Protein AF-C6JRH2-F1 (afdb_monomer_lite)

Radius of gyration: 47.04 Å; chains: 1; bounding box: 113×41×117 Å

Organism: Sorghum bicolor (NCBI:txid4558)

Sequence (157 aa):
LKDEDKWKSRRVELAEQQQPTAKKKQKTTKESTPSNVEANDNDEVCEVATSGSGERKRPPGQKQAKQARQGGDDACIAALDKMWEKKEARDRERDKAREAEREADKAFLELEKKRVEAALLKEEKDIMLADKSSLDQDQLQWLEIMKKKILARHMAN

pLDDT: mean 73.52, std 24.26, range [26.25, 97.19]

Foldseek 3Di:
DPCVVVVVVVVVVVVVVPPDPDDDDDDDDDDDDDDDDDDDDDDDDDDDDDDDPPPPDDPDDVVVVVVVVVVVVVVVVVVVVVVVVVVVVVVVVVVVVVVVVVVVVVVVVVVVVVVVVVVVVVVLVCLVPDDDPPDDPVRVVVSVVSPVVSVVVVVVD

Secondary structure (DSSP, 8-state):
--SHHHHHHHHHHHHHTTS-----PPPPP---------------------------PPPPPHHHHHHHHHTTHHHHHHHHHHHHHHHHHHHHHHHHHHHHHHHHHHHHHHHHHHHHHHHHHHHHHHHHH---TT--HHHHHHHHHHHHHHHHHHTT-

InterPro domains:
  IPR029466 No apical meristem-associated, C-terminal domain [PF14303] (1-150)

Structure (mmCIF, N/CA/C/O backbone):
data_AF-C6JRH2-F1
#
_entry.id   AF-C6JRH2-F1
#
loop_
_atom_site.group_PDB
_atom_site.id
_atom_site.type_symbol
_atom_site.label_atom_id
_atom_site.label_alt_id
_atom_site.label_comp_id
_atom_site.label_asym_id
_atom_site.label_entity_id
_atom_site.label_seq_id
_atom_site.pdbx_PDB_ins_code
_atom_site.Cartn_x
_atom_site.Cartn_y
_atom_site.Cartn_z
_atom_site.occupancy
_atom_site.B_iso_or_equiv
_atom_site.auth_seq_id
_atom_site.auth_comp_id
_atom_site.auth_asym_id
_atom_site.auth_atom_id
_atom_site.pdbx_PDB_model_num
ATOM 1 N N . LEU A 1 1 ? 19.369 13.961 -9.965 1.00 48.28 1 LEU A N 1
ATOM 2 C CA . LEU A 1 1 ? 19.692 14.396 -11.342 1.00 48.28 1 LEU A CA 1
ATOM 3 C C . LEU A 1 1 ? 20.180 15.844 -11.325 1.00 48.28 1 LEU A C 1
ATOM 5 O O . LEU A 1 1 ? 19.367 16.723 -11.079 1.00 48.28 1 LEU A O 1
ATOM 9 N N . LYS A 1 2 ? 21.484 16.094 -11.527 1.00 52.97 2 LYS A N 1
ATOM 10 C CA . LYS A 1 2 ? 22.050 17.440 -11.795 1.00 52.97 2 LYS A CA 1
ATOM 11 C C . LYS A 1 2 ? 23.172 17.440 -12.855 1.00 52.97 2 LYS A C 1
ATOM 13 O O . LYS A 1 2 ? 23.792 18.472 -13.101 1.00 52.97 2 LYS A O 1
ATOM 18 N N . ASP A 1 3 ? 23.440 16.292 -13.480 1.00 53.91 3 ASP A N 1
ATOM 19 C CA . ASP A 1 3 ? 24.654 16.065 -14.282 1.00 53.91 3 ASP A CA 1
ATOM 20 C C . ASP A 1 3 ? 24.360 15.638 -15.727 1.00 53.91 3 ASP A C 1
ATOM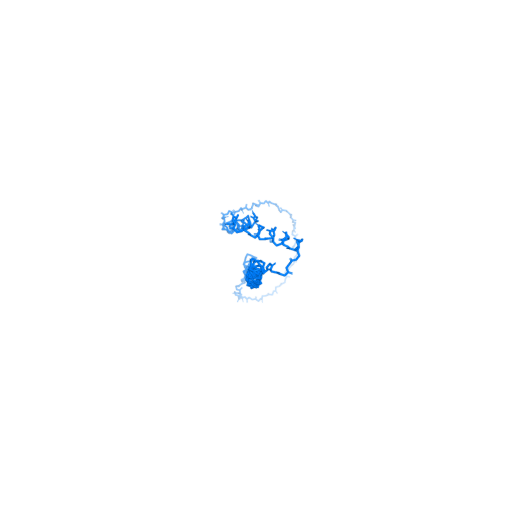 22 O O . ASP A 1 3 ? 25.226 15.755 -16.590 1.00 53.91 3 ASP A O 1
ATOM 26 N N . GLU A 1 4 ? 23.120 15.239 -16.027 1.00 56.50 4 GLU A N 1
ATOM 27 C CA . GLU A 1 4 ? 22.685 14.964 -17.401 1.00 56.50 4 GLU A CA 1
ATOM 28 C C . GLU A 1 4 ? 22.739 16.211 -18.291 1.00 56.50 4 GLU A C 1
ATOM 30 O O . GLU A 1 4 ? 23.180 16.125 -19.435 1.00 56.50 4 GLU A O 1
ATOM 35 N N . ASP A 1 5 ? 22.333 17.375 -17.773 1.00 65.06 5 ASP A N 1
ATOM 36 C CA . ASP A 1 5 ? 22.355 18.633 -18.531 1.00 65.06 5 ASP A CA 1
ATOM 37 C C . ASP A 1 5 ? 23.775 19.045 -18.905 1.00 65.06 5 ASP A C 1
ATOM 39 O O . ASP A 1 5 ? 24.019 19.444 -20.040 1.00 65.06 5 ASP A O 1
ATOM 43 N N . LYS A 1 6 ? 24.745 18.845 -18.003 1.00 68.69 6 LYS A N 1
ATOM 44 C CA . LYS A 1 6 ? 26.167 19.104 -18.281 1.00 68.69 6 LYS A CA 1
ATOM 45 C C . LYS A 1 6 ? 26.645 18.300 -19.495 1.00 68.69 6 LYS A C 1
ATOM 47 O O . LYS A 1 6 ? 27.401 18.812 -20.315 1.00 68.69 6 LYS A O 1
ATOM 52 N N . TRP A 1 7 ? 26.174 17.058 -19.640 1.00 66.75 7 TRP A N 1
ATOM 53 C CA . TRP A 1 7 ? 26.500 16.196 -20.779 1.00 66.75 7 TRP A CA 1
ATOM 54 C C . TRP A 1 7 ? 25.721 16.543 -22.061 1.00 66.75 7 TRP A C 1
ATOM 56 O O . TRP A 1 7 ? 26.228 16.332 -23.163 1.00 66.75 7 TRP A O 1
ATOM 66 N N . LYS A 1 8 ? 24.506 17.095 -21.941 1.00 74.88 8 LYS A N 1
ATOM 67 C CA . LYS A 1 8 ? 23.719 17.604 -23.079 1.00 74.88 8 LYS A CA 1
ATOM 68 C C . LYS A 1 8 ? 24.353 18.886 -23.637 1.00 74.88 8 LYS A C 1
ATOM 70 O O . LYS A 1 8 ? 24.708 18.909 -24.813 1.00 74.88 8 LYS A O 1
ATOM 75 N N . SER A 1 9 ? 24.611 19.892 -22.798 1.00 72.94 9 SER A N 1
ATOM 76 C CA . SER A 1 9 ? 25.217 21.170 -23.209 1.00 72.94 9 SER A CA 1
ATOM 77 C C . SER A 1 9 ? 26.606 20.993 -23.827 1.00 72.94 9 SER A C 1
ATOM 79 O O . SER A 1 9 ? 26.864 21.508 -24.912 1.00 72.94 9 SER A O 1
ATOM 81 N N . ARG A 1 10 ? 27.472 20.174 -23.211 1.00 73.69 10 ARG A N 1
ATOM 82 C CA . ARG A 1 10 ? 28.821 19.882 -23.729 1.00 73.69 10 ARG A CA 1
ATOM 83 C C . ARG A 1 10 ? 28.811 19.210 -25.111 1.00 73.69 10 ARG A C 1
ATOM 85 O O . ARG A 1 10 ? 29.787 19.307 -25.848 1.00 73.69 10 ARG A O 1
ATOM 92 N N . ARG A 1 11 ? 27.721 18.529 -25.486 1.00 76.81 11 ARG A N 1
ATOM 93 C CA . ARG A 1 11 ? 27.558 17.929 -26.822 1.00 76.81 11 ARG A CA 1
ATOM 94 C C . ARG A 1 11 ? 27.225 18.977 -27.884 1.00 76.81 11 ARG A C 1
ATOM 96 O O . ARG A 1 11 ? 27.746 18.888 -28.990 1.00 76.81 11 ARG A O 1
ATOM 103 N N . VAL A 1 12 ? 26.393 19.964 -27.540 1.00 76.94 12 VAL A N 1
ATOM 104 C CA . VAL A 1 12 ? 26.075 21.107 -28.414 1.00 76.94 12 VAL A CA 1
ATOM 105 C C . VAL A 1 12 ? 27.332 21.946 -28.647 1.00 76.94 12 VAL A C 1
ATOM 107 O O . VAL A 1 12 ? 27.688 22.208 -29.791 1.00 76.94 12 VAL A O 1
ATOM 110 N N . GLU A 1 13 ? 28.068 22.247 -27.575 1.00 71.94 13 GLU A N 1
ATOM 111 C CA . GLU A 1 13 ? 29.348 22.966 -27.611 1.00 71.94 13 GLU A CA 1
ATOM 112 C C . GLU A 1 13 ? 30.374 22.299 -28.555 1.00 71.94 13 GLU A C 1
ATOM 114 O O . GLU A 1 13 ? 31.014 22.967 -29.368 1.00 71.94 13 GLU A O 1
ATOM 119 N N . LEU A 1 14 ? 30.495 20.964 -28.509 1.00 70.31 14 LEU A N 1
ATOM 120 C CA . LEU A 1 14 ? 31.374 20.201 -29.405 1.00 70.31 14 LEU A CA 1
ATOM 121 C C . LEU A 1 14 ? 30.877 20.123 -30.858 1.00 70.31 14 LEU A C 1
ATOM 123 O O . LEU A 1 14 ? 31.695 19.927 -31.757 1.00 70.31 14 LEU A O 1
ATOM 127 N N . ALA A 1 15 ? 29.574 20.252 -31.115 1.00 71.62 15 ALA A N 1
ATOM 128 C CA . ALA A 1 15 ? 29.043 20.337 -32.476 1.00 71.62 15 ALA A CA 1
ATOM 129 C C . ALA A 1 15 ? 29.304 21.726 -33.085 1.00 71.62 15 ALA A C 1
ATOM 131 O O . ALA A 1 15 ? 29.703 21.836 -34.244 1.00 71.62 15 ALA A O 1
ATOM 132 N N . GLU A 1 16 ? 29.156 22.783 -32.285 1.00 66.94 16 GLU A N 1
ATOM 133 C CA . GLU A 1 16 ? 29.402 24.169 -32.689 1.00 66.94 16 GLU A CA 1
ATOM 134 C C . GLU A 1 16 ? 30.894 24.427 -32.979 1.00 66.94 16 GLU A C 1
ATOM 136 O O . GLU A 1 16 ? 31.238 24.995 -34.018 1.00 66.94 16 GLU A O 1
ATOM 141 N N . GLN A 1 17 ? 31.801 23.894 -32.148 1.00 61.72 17 GLN A N 1
ATOM 142 C CA . GLN A 1 17 ? 33.257 23.970 -32.367 1.00 61.72 17 GLN A CA 1
ATOM 143 C C . GLN A 1 17 ? 33.764 23.215 -33.611 1.00 61.72 17 GLN A C 1
ATOM 145 O O . GLN A 1 17 ? 34.893 23.455 -34.043 1.00 61.72 17 GLN A O 1
ATOM 150 N N . GLN A 1 18 ? 32.969 22.317 -34.205 1.00 56.56 18 GLN A N 1
ATOM 151 C CA . GLN A 1 18 ? 33.352 21.587 -35.422 1.00 56.56 18 GLN A CA 1
ATOM 152 C C . GLN A 1 18 ? 33.060 22.353 -36.724 1.00 56.56 18 GLN A C 1
ATOM 154 O O . GLN A 1 18 ? 33.453 21.896 -37.800 1.00 56.56 18 GLN A O 1
ATOM 159 N N . GLN A 1 19 ? 32.456 23.545 -36.654 1.00 53.53 19 GLN A N 1
ATOM 160 C CA . GLN A 1 19 ? 32.365 24.434 -37.815 1.00 53.53 19 GLN A CA 1
ATOM 161 C C . GLN A 1 19 ? 33.770 24.921 -38.247 1.00 53.53 19 GLN A C 1
ATOM 163 O O . GLN A 1 19 ? 34.583 25.318 -37.405 1.00 53.53 19 GLN A O 1
ATOM 168 N N . PRO A 1 20 ? 34.114 24.889 -39.551 1.00 50.12 20 PRO A N 1
ATOM 169 C CA . PRO A 1 20 ? 35.506 24.961 -40.002 1.00 50.12 20 PRO A CA 1
ATOM 170 C C . PRO A 1 20 ? 36.117 26.371 -39.905 1.00 50.12 20 PRO A C 1
ATOM 172 O O . PRO A 1 20 ? 36.092 27.162 -40.850 1.00 50.12 20 PRO A O 1
ATOM 175 N N . THR A 1 21 ? 36.766 26.670 -38.777 1.00 49.38 21 THR A N 1
ATOM 176 C CA . THR A 1 21 ? 37.512 27.923 -38.566 1.00 49.38 21 THR A CA 1
ATOM 177 C C . THR A 1 21 ? 38.802 27.974 -39.405 1.00 49.38 21 THR A C 1
ATOM 179 O O . THR A 1 21 ? 39.875 27.498 -39.030 1.00 49.38 21 THR A O 1
ATOM 182 N N . ALA A 1 22 ? 38.711 28.566 -40.597 1.00 52.88 22 ALA A N 1
ATOM 183 C CA . ALA A 1 22 ? 39.771 28.547 -41.606 1.00 52.88 22 ALA A CA 1
ATOM 184 C C . ALA A 1 22 ? 41.028 29.372 -41.232 1.00 52.88 22 ALA A C 1
ATOM 186 O O . ALA A 1 22 ? 41.134 30.553 -41.560 1.00 52.88 22 ALA A O 1
ATOM 187 N N . LYS A 1 23 ? 42.038 28.740 -40.608 1.00 52.34 23 LYS A N 1
ATOM 188 C CA . LYS A 1 23 ? 43.371 29.342 -40.359 1.00 52.34 23 LYS A CA 1
ATOM 189 C C . LYS A 1 23 ? 44.530 28.435 -40.805 1.00 52.34 23 LYS A C 1
ATOM 191 O O . LYS A 1 23 ? 45.159 27.734 -40.016 1.00 52.34 23 LYS A O 1
ATOM 196 N N . LYS A 1 24 ? 44.838 28.483 -42.106 1.00 49.66 24 LYS A N 1
ATOM 197 C CA . LYS A 1 24 ? 45.960 27.780 -42.759 1.00 49.66 24 LYS A CA 1
ATOM 198 C C . LYS A 1 24 ? 47.311 28.399 -42.357 1.00 49.66 24 LYS A C 1
ATOM 200 O O . LYS A 1 24 ? 47.679 29.445 -42.883 1.00 49.66 24 LYS A O 1
ATOM 205 N N . LYS A 1 25 ? 48.081 27.747 -41.477 1.00 58.88 25 LYS A N 1
ATOM 206 C CA . LYS A 1 25 ? 49.478 28.140 -41.199 1.00 58.88 25 LYS A CA 1
ATOM 207 C C . LYS A 1 25 ? 50.421 27.632 -42.298 1.00 58.88 25 LYS A C 1
ATOM 209 O O . LYS A 1 25 ? 50.364 26.468 -42.686 1.00 58.88 25 LYS A O 1
ATOM 214 N N . GLN A 1 26 ? 51.284 28.516 -42.792 1.00 46.84 26 GLN A N 1
ATOM 215 C CA . GLN A 1 26 ? 52.297 28.239 -43.813 1.00 46.84 26 GLN A CA 1
ATOM 216 C C . GLN A 1 26 ? 53.624 27.865 -43.135 1.00 46.84 26 GLN A C 1
ATOM 218 O O . GLN A 1 26 ? 54.017 28.511 -42.166 1.00 46.84 26 GLN A O 1
ATOM 223 N N . LYS A 1 27 ? 54.304 26.814 -43.615 1.00 54.25 27 LYS A N 1
ATOM 224 C CA . LYS A 1 27 ? 55.613 26.380 -43.098 1.00 54.25 27 LYS A CA 1
ATOM 225 C C . LYS A 1 27 ? 56.716 26.883 -44.031 1.00 54.25 27 LYS A C 1
ATOM 227 O O . LYS A 1 27 ? 56.590 26.742 -45.244 1.00 54.25 27 LYS A O 1
ATOM 232 N N . THR A 1 28 ? 57.756 27.489 -43.468 1.00 48.75 28 THR A N 1
ATOM 233 C CA . THR A 1 28 ? 58.885 28.072 -44.205 1.00 48.75 28 THR A CA 1
ATOM 234 C C . THR A 1 28 ? 59.994 27.051 -44.463 1.00 48.75 28 THR A C 1
ATOM 236 O O . THR A 1 28 ? 60.240 26.160 -43.649 1.00 48.75 28 THR A O 1
ATOM 239 N N . THR A 1 29 ? 60.657 27.189 -45.611 1.00 41.09 29 THR A N 1
ATOM 240 C CA . THR A 1 29 ? 61.831 26.402 -46.020 1.00 41.09 29 THR A CA 1
ATOM 241 C C . THR A 1 29 ? 63.107 26.967 -45.389 1.00 41.09 29 THR A C 1
ATOM 243 O O . THR A 1 29 ? 63.197 28.178 -45.190 1.00 41.09 29 THR A O 1
ATOM 246 N N . LYS A 1 30 ? 64.099 26.107 -45.129 1.00 42.78 30 LYS A N 1
ATOM 247 C CA . LYS A 1 30 ? 65.516 26.465 -44.943 1.00 42.78 30 LYS A CA 1
ATOM 248 C C . LYS A 1 30 ? 66.416 25.424 -45.624 1.00 42.78 30 LYS A C 1
ATOM 250 O O . LYS A 1 30 ? 65.935 24.336 -45.940 1.00 42.78 30 LYS A O 1
ATOM 255 N N . GLU A 1 31 ? 67.661 25.816 -45.888 1.00 35.22 31 GLU A N 1
ATOM 256 C CA . GLU A 1 31 ? 68.711 25.091 -46.633 1.00 35.22 31 GLU A CA 1
ATOM 257 C C . GLU A 1 31 ? 69.106 23.725 -45.984 1.00 35.22 31 GLU A C 1
ATOM 259 O O . GLU A 1 31 ? 68.636 23.407 -44.893 1.00 35.22 31 GLU A O 1
ATOM 264 N N . SER A 1 32 ? 69.897 22.817 -46.589 1.00 36.66 32 SER A N 1
ATOM 265 C CA . SER A 1 32 ? 71.047 23.029 -47.495 1.00 36.66 32 SER A CA 1
ATOM 266 C C . SER A 1 32 ? 71.385 21.851 -48.424 1.00 36.66 32 SER A C 1
ATOM 268 O O . SER A 1 32 ? 70.926 20.727 -48.238 1.00 36.66 32 SER A O 1
ATOM 270 N N . THR A 1 33 ? 72.281 22.111 -49.384 1.00 36.97 33 THR A N 1
ATOM 271 C CA . THR A 1 33 ? 73.000 21.117 -50.204 1.00 36.97 33 THR A CA 1
ATOM 272 C C . THR A 1 33 ? 74.478 21.507 -50.273 1.00 36.97 33 THR A C 1
ATOM 274 O O . THR A 1 33 ? 74.786 22.675 -50.501 1.00 36.97 33 THR A O 1
ATOM 277 N N . PRO A 1 34 ? 75.387 20.569 -49.979 1.00 41.72 34 PRO A N 1
ATOM 278 C CA . PRO A 1 34 ? 76.503 20.233 -50.885 1.00 41.72 34 PRO A CA 1
ATOM 279 C C . PRO A 1 34 ? 76.713 18.695 -50.898 1.00 41.72 34 PRO A C 1
ATOM 281 O O . PRO A 1 34 ? 76.312 18.029 -49.953 1.00 41.72 34 PRO A O 1
ATOM 284 N N . SER A 1 35 ? 77.349 17.986 -51.830 1.00 26.89 35 SER A N 1
ATOM 285 C CA . SER A 1 35 ? 78.128 18.192 -53.066 1.00 26.89 35 SER A CA 1
ATOM 286 C C . SER A 1 35 ? 78.642 16.776 -53.456 1.00 26.89 35 SER A C 1
ATOM 288 O O . SER A 1 35 ? 78.682 15.930 -52.561 1.00 26.89 35 SER A O 1
ATOM 290 N N . ASN A 1 36 ? 79.040 16.505 -54.715 1.00 28.97 36 ASN A N 1
ATOM 291 C CA . ASN A 1 36 ? 80.351 15.893 -55.073 1.00 28.97 36 ASN A CA 1
ATOM 292 C C . ASN A 1 36 ? 80.441 15.357 -56.533 1.00 28.97 36 ASN A C 1
ATOM 294 O O . ASN A 1 36 ? 79.956 14.261 -56.789 1.00 28.97 36 ASN A O 1
ATOM 298 N N . VAL A 1 37 ? 81.145 16.110 -57.399 1.00 32.72 37 VAL A N 1
ATOM 299 C CA . VAL A 1 37 ? 82.135 15.730 -58.462 1.00 32.72 37 VAL A CA 1
ATOM 300 C C . VAL A 1 37 ? 81.816 14.654 -59.536 1.00 32.72 37 VAL A C 1
ATOM 302 O O . VAL A 1 37 ? 81.205 13.624 -59.272 1.00 32.72 37 VAL A O 1
ATOM 305 N N . GLU A 1 38 ? 82.301 14.906 -60.765 1.00 32.59 38 GLU A N 1
ATOM 306 C CA . GLU A 1 38 ? 82.091 14.137 -62.013 1.00 32.59 38 GLU A CA 1
ATOM 307 C C . GLU A 1 38 ? 83.100 12.997 -62.331 1.00 32.59 38 GLU A C 1
ATOM 309 O O . GLU A 1 38 ? 84.223 12.989 -61.830 1.00 32.59 38 GLU A O 1
ATOM 314 N N . ALA A 1 39 ? 82.704 12.105 -63.262 1.00 29.39 39 ALA A N 1
ATOM 315 C CA . ALA A 1 39 ? 83.492 11.444 -64.337 1.00 29.39 39 ALA A CA 1
ATOM 316 C C . ALA A 1 39 ? 82.481 10.781 -65.330 1.00 29.39 39 ALA A C 1
ATOM 318 O O . ALA A 1 39 ? 81.455 10.289 -64.863 1.00 29.39 39 ALA A O 1
ATOM 319 N N . ASN A 1 40 ? 82.546 10.913 -66.671 1.00 26.25 40 ASN A N 1
ATOM 320 C CA . ASN A 1 40 ? 83.432 10.247 -67.663 1.00 26.25 40 ASN A CA 1
ATOM 321 C C . ASN A 1 40 ? 83.504 8.705 -67.496 1.00 26.25 40 ASN A C 1
ATOM 323 O O . ASN A 1 40 ? 83.780 8.250 -66.389 1.00 26.25 40 ASN A O 1
ATOM 327 N N . ASP A 1 41 ? 83.295 7.814 -68.486 1.00 30.83 41 ASP A N 1
ATOM 328 C CA . ASP A 1 41 ? 82.941 7.861 -69.938 1.00 30.83 41 ASP A CA 1
ATOM 329 C C . ASP A 1 41 ? 82.030 6.625 -70.276 1.00 30.83 41 ASP A C 1
ATOM 331 O O . ASP A 1 41 ? 81.657 5.917 -69.341 1.00 30.83 41 ASP A O 1
ATOM 335 N N . ASN A 1 42 ? 81.562 6.245 -71.485 1.00 30.55 42 ASN A N 1
ATOM 336 C CA . ASN A 1 42 ? 81.883 6.511 -72.909 1.00 30.55 42 ASN A CA 1
ATOM 337 C C . ASN A 1 42 ? 80.628 6.259 -73.812 1.00 30.55 42 ASN A C 1
ATOM 339 O O . ASN A 1 42 ? 79.633 5.716 -73.334 1.00 30.55 42 ASN A O 1
ATOM 343 N N . ASP A 1 43 ? 80.692 6.572 -75.116 1.00 29.62 43 ASP A N 1
ATOM 344 C CA . ASP A 1 43 ? 79.761 6.122 -76.181 1.00 29.62 43 ASP A CA 1
ATOM 345 C C . ASP A 1 43 ? 79.537 4.593 -76.266 1.00 29.62 43 ASP A C 1
ATOM 347 O O . ASP A 1 43 ? 80.505 3.830 -76.265 1.00 29.62 43 ASP A O 1
ATOM 351 N N . GLU A 1 44 ? 78.284 4.184 -76.520 1.00 32.47 44 GLU A N 1
ATOM 352 C CA . GLU A 1 44 ? 77.904 3.376 -77.700 1.00 32.47 44 GLU A CA 1
ATOM 353 C C . GLU A 1 44 ? 76.438 3.692 -78.094 1.00 32.47 44 GLU A C 1
ATOM 355 O O . GLU A 1 44 ? 75.600 3.971 -77.233 1.00 32.47 44 GLU A O 1
ATOM 360 N N . VAL A 1 45 ? 76.118 3.705 -79.397 1.00 29.42 45 VAL A N 1
ATOM 361 C CA . VAL A 1 45 ? 74.849 4.247 -79.925 1.00 29.42 45 VAL A CA 1
ATOM 362 C C . VAL A 1 45 ? 73.798 3.170 -80.222 1.00 29.42 45 VAL A C 1
ATOM 364 O O . VAL A 1 45 ? 74.103 2.113 -80.769 1.00 29.42 45 VAL A O 1
ATOM 367 N N . CYS A 1 46 ? 72.525 3.472 -79.946 1.00 30.03 46 CYS A N 1
ATOM 368 C CA . CYS A 1 46 ? 71.374 2.747 -80.497 1.00 30.03 46 CYS A CA 1
ATOM 369 C C . CYS A 1 46 ? 70.166 3.681 -80.660 1.00 30.03 46 CYS A C 1
ATOM 371 O O . CYS A 1 46 ? 69.491 4.027 -79.690 1.00 30.03 46 CYS A O 1
ATOM 373 N N . GLU A 1 47 ? 69.870 4.077 -81.900 1.00 29.39 47 GLU A N 1
ATOM 374 C CA . GLU A 1 47 ? 68.656 4.827 -82.227 1.00 29.39 47 GLU A CA 1
ATOM 375 C C . GLU A 1 47 ? 67.418 3.918 -82.257 1.00 29.39 47 GLU A C 1
ATOM 377 O O . GLU A 1 47 ? 67.325 3.011 -83.081 1.00 29.39 47 GLU A O 1
ATOM 382 N N . VAL A 1 48 ? 66.399 4.249 -81.460 1.00 32.28 48 VAL A N 1
ATOM 383 C CA . VAL A 1 48 ? 64.993 4.049 -81.850 1.00 32.28 48 VAL A CA 1
ATOM 384 C C . VAL A 1 48 ? 64.222 5.306 -81.463 1.00 32.28 48 VAL A C 1
ATOM 386 O O . VAL A 1 48 ? 64.120 5.652 -80.287 1.00 32.28 48 VAL A O 1
ATOM 389 N N . ALA A 1 49 ? 63.695 6.011 -82.460 1.00 33.91 49 ALA A N 1
ATOM 390 C CA . ALA A 1 49 ? 63.048 7.302 -82.268 1.00 33.91 49 ALA A CA 1
ATOM 391 C C . ALA A 1 49 ? 61.514 7.204 -82.128 1.00 33.91 49 ALA A C 1
ATOM 393 O O . ALA A 1 49 ? 60.873 6.255 -82.570 1.00 33.91 49 ALA A O 1
ATOM 394 N N . THR A 1 50 ? 60.934 8.295 -81.618 1.00 29.31 50 THR A N 1
ATOM 395 C CA . THR A 1 50 ? 59.511 8.696 -81.677 1.00 29.31 50 THR A CA 1
ATOM 396 C C . THR A 1 50 ? 58.493 8.107 -80.675 1.00 29.31 50 THR A C 1
ATOM 398 O O . THR A 1 50 ? 57.922 7.037 -80.831 1.00 29.31 50 THR A O 1
ATOM 401 N N . SER A 1 51 ? 58.138 8.975 -79.720 1.00 30.38 51 SER A N 1
ATOM 402 C CA . SER A 1 51 ? 56.765 9.492 -79.552 1.00 30.38 51 SER A CA 1
ATOM 403 C C . SER A 1 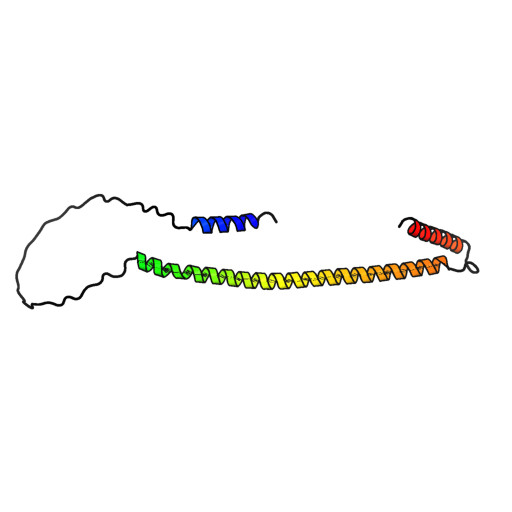51 ? 55.629 8.553 -79.114 1.00 30.38 51 SER A C 1
ATOM 405 O O . SER A 1 51 ? 54.836 8.081 -79.923 1.00 30.38 51 SER A O 1
ATOM 407 N N . GLY A 1 52 ? 55.396 8.495 -77.798 1.00 29.61 52 GLY A N 1
ATOM 408 C CA . GLY A 1 52 ? 54.108 8.097 -77.212 1.00 29.61 52 GLY A CA 1
ATOM 409 C C . GLY A 1 52 ? 53.768 8.940 -75.978 1.00 29.61 52 GLY A C 1
ATOM 410 O O . GLY A 1 52 ? 54.299 8.691 -74.898 1.00 29.61 52 GLY A O 1
ATOM 411 N N . SER A 1 53 ? 52.890 9.944 -76.116 1.00 36.91 53 SER A N 1
ATOM 412 C CA . SER A 1 53 ? 52.525 10.866 -75.021 1.00 36.91 53 SER A CA 1
ATOM 413 C C . SER A 1 53 ? 51.536 10.234 -74.028 1.00 36.91 53 SER A C 1
ATOM 415 O O . SER A 1 53 ? 50.363 10.597 -73.946 1.00 36.91 53 SER A O 1
ATOM 417 N N . GLY A 1 54 ? 52.011 9.245 -73.271 1.00 37.59 54 GLY A N 1
ATOM 418 C CA . GLY A 1 54 ? 51.271 8.672 -72.150 1.00 37.59 54 GLY A CA 1
ATOM 419 C C . GLY A 1 54 ? 51.210 9.663 -70.989 1.00 37.59 54 GLY A C 1
ATOM 420 O O . GLY A 1 54 ? 52.174 9.782 -70.231 1.00 37.59 54 GLY A O 1
ATOM 421 N N . GLU A 1 55 ? 50.084 10.367 -70.833 1.00 42.56 55 GLU A N 1
ATOM 422 C CA . GLU A 1 55 ? 49.886 11.346 -69.758 1.00 42.56 55 GLU A CA 1
ATOM 423 C C . GLU A 1 55 ? 49.908 10.654 -68.379 1.00 42.56 55 GLU A C 1
ATOM 425 O O . GLU A 1 55 ? 48.883 10.211 -67.857 1.00 42.56 55 GLU A O 1
ATOM 430 N N . ARG A 1 56 ? 51.100 10.552 -67.772 1.00 46.91 56 ARG A N 1
ATOM 431 C CA . ARG A 1 56 ? 51.325 9.969 -66.440 1.00 46.91 56 ARG A CA 1
ATOM 432 C C . ARG A 1 56 ? 50.655 10.815 -65.350 1.00 46.91 56 ARG A C 1
ATOM 434 O O . ARG A 1 56 ? 51.313 11.587 -64.648 1.00 46.91 56 ARG A O 1
ATOM 441 N N . LYS A 1 57 ? 49.339 10.639 -65.181 1.00 61.28 57 LYS A N 1
ATOM 442 C CA . LYS A 1 57 ? 48.569 11.146 -64.037 1.00 61.28 57 LYS A CA 1
ATOM 443 C C . LYS A 1 57 ? 49.292 10.724 -62.754 1.00 61.28 57 LYS A C 1
ATOM 445 O O . LYS A 1 57 ? 49.444 9.536 -62.476 1.00 61.28 57 LYS A O 1
ATOM 450 N N . ARG A 1 58 ? 49.768 11.702 -61.978 1.00 58.75 58 ARG A N 1
ATOM 451 C CA . ARG A 1 58 ? 50.388 11.450 -60.667 1.00 58.75 58 ARG A CA 1
ATOM 452 C C . ARG A 1 58 ? 49.353 10.760 -59.761 1.00 58.75 58 ARG A C 1
ATOM 454 O O . ARG A 1 58 ? 48.187 11.158 -59.814 1.00 58.75 58 ARG A O 1
ATOM 461 N N . PRO A 1 59 ? 49.738 9.769 -58.934 1.00 67.56 59 PRO A N 1
ATOM 462 C CA . PRO A 1 59 ? 48.795 9.110 -58.033 1.00 67.56 59 PRO A CA 1
ATOM 463 C C . PRO A 1 59 ? 48.127 10.141 -57.105 1.00 67.56 59 PRO A C 1
ATOM 465 O O . PRO A 1 59 ? 48.780 11.118 -56.715 1.00 67.56 59 PRO A O 1
ATOM 468 N N . PRO A 1 60 ? 46.839 9.963 -56.754 1.00 60.97 60 PRO A N 1
ATOM 469 C CA . PRO A 1 60 ? 46.083 10.957 -55.999 1.00 60.97 60 PRO A CA 1
ATOM 470 C C . PRO A 1 60 ? 46.747 11.227 -54.647 1.00 60.97 60 PRO A C 1
ATOM 472 O O . PRO A 1 60 ? 46.946 10.326 -53.830 1.00 60.97 60 PRO A O 1
ATOM 475 N N . GLY A 1 61 ? 47.109 12.490 -54.413 1.00 64.06 61 GLY A N 1
ATOM 476 C CA . GLY A 1 61 ? 47.835 12.892 -53.212 1.00 64.06 61 GLY A CA 1
ATOM 477 C C . GLY A 1 61 ? 47.055 12.590 -51.929 1.00 64.06 61 GLY A C 1
ATOM 478 O O . GLY A 1 61 ? 45.822 12.632 -51.909 1.00 64.06 61 GLY A O 1
ATOM 479 N N . GLN A 1 62 ? 47.785 12.361 -50.829 1.00 63.00 62 GLN A N 1
ATOM 480 C CA . GLN A 1 62 ? 47.257 11.926 -49.522 1.00 63.00 62 GLN A CA 1
ATOM 481 C C . GLN A 1 62 ? 46.014 12.690 -49.023 1.00 63.00 62 GLN A C 1
ATOM 483 O O . GLN A 1 62 ? 45.230 12.138 -48.255 1.00 63.00 62 GLN A O 1
ATOM 488 N N . LYS A 1 63 ? 45.799 13.940 -49.455 1.00 61.88 63 LYS A N 1
ATOM 489 C CA . LYS A 1 63 ? 44.624 14.743 -49.095 1.00 61.88 63 LYS A CA 1
ATOM 490 C C . LYS A 1 63 ? 43.295 14.111 -49.547 1.00 61.88 63 LYS A C 1
ATOM 492 O O . LYS A 1 63 ? 42.365 14.080 -48.749 1.00 61.88 63 LYS A O 1
ATOM 497 N N . GLN A 1 64 ? 43.209 13.568 -50.766 1.00 59.56 64 GLN A N 1
ATOM 498 C CA . GLN A 1 64 ? 41.997 12.871 -51.234 1.00 59.56 64 GLN A CA 1
ATOM 499 C C . GLN A 1 64 ? 41.858 11.490 -50.579 1.00 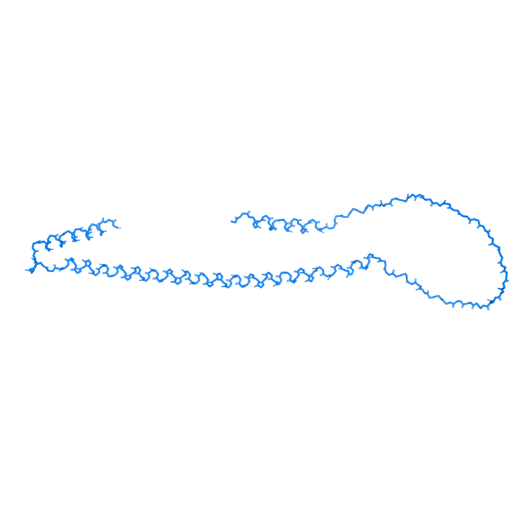59.56 64 GLN A C 1
ATOM 501 O O . GLN A 1 64 ? 40.778 11.134 -50.117 1.00 59.56 64 GLN A O 1
ATOM 506 N N . ALA A 1 65 ? 42.967 10.757 -50.422 1.00 55.38 65 ALA A N 1
ATOM 507 C CA . ALA A 1 65 ? 42.979 9.478 -49.708 1.00 55.38 65 ALA A CA 1
ATOM 508 C C . ALA A 1 65 ? 42.575 9.604 -48.222 1.00 55.38 65 ALA A C 1
ATOM 510 O O . ALA A 1 65 ? 42.057 8.650 -47.646 1.00 55.38 65 ALA A O 1
ATOM 511 N N . LYS A 1 66 ? 42.785 10.772 -47.595 1.00 56.62 66 LYS A N 1
ATOM 512 C CA . LYS A 1 66 ? 42.302 11.063 -46.237 1.00 56.62 66 LYS A CA 1
ATOM 513 C C . LYS A 1 66 ? 40.815 11.431 -46.212 1.00 56.62 66 LYS A C 1
ATOM 515 O O . LYS A 1 66 ? 40.118 10.975 -45.315 1.00 56.62 66 LYS A O 1
ATOM 520 N N . GLN A 1 67 ? 40.318 12.170 -47.205 1.00 57.16 67 GLN A N 1
ATOM 521 C CA . GLN A 1 67 ? 38.888 12.480 -47.333 1.00 57.16 67 GLN A CA 1
ATOM 522 C C . GLN A 1 67 ? 38.048 11.205 -47.533 1.00 57.16 67 GLN A C 1
ATOM 524 O O . GLN A 1 67 ? 37.030 11.032 -46.872 1.00 57.16 67 GLN A O 1
ATOM 529 N N . ALA A 1 68 ? 38.530 10.255 -48.343 1.00 54.22 68 ALA A N 1
ATOM 530 C CA . ALA A 1 68 ? 37.890 8.949 -48.534 1.00 54.22 68 ALA A CA 1
ATOM 531 C C . ALA A 1 68 ? 37.833 8.075 -47.260 1.00 54.22 68 ALA A C 1
ATOM 533 O O . ALA A 1 68 ? 37.036 7.145 -47.199 1.00 54.22 68 ALA A O 1
ATOM 534 N N . ARG A 1 69 ? 38.651 8.364 -46.236 1.00 56.44 69 ARG A N 1
ATOM 535 C CA . ARG A 1 69 ? 38.611 7.674 -44.932 1.00 56.44 69 ARG A CA 1
ATOM 536 C C . ARG A 1 69 ? 37.638 8.304 -43.932 1.00 56.44 69 ARG A C 1
ATOM 538 O O . ARG A 1 69 ? 37.351 7.672 -42.927 1.00 56.44 69 ARG A O 1
ATOM 545 N N . GLN A 1 70 ? 37.148 9.516 -44.193 1.00 56.38 70 GLN A N 1
ATOM 546 C CA . GLN A 1 70 ? 36.283 10.257 -43.267 1.00 56.38 70 GLN A CA 1
ATOM 547 C C . GLN A 1 70 ? 34.796 9.873 -43.400 1.00 56.38 70 GLN A C 1
ATOM 549 O O . GLN A 1 70 ? 34.029 10.044 -42.463 1.00 56.38 70 GLN A O 1
ATOM 554 N N . GLY A 1 71 ? 34.390 9.263 -44.521 1.00 56.94 71 GLY A N 1
ATOM 555 C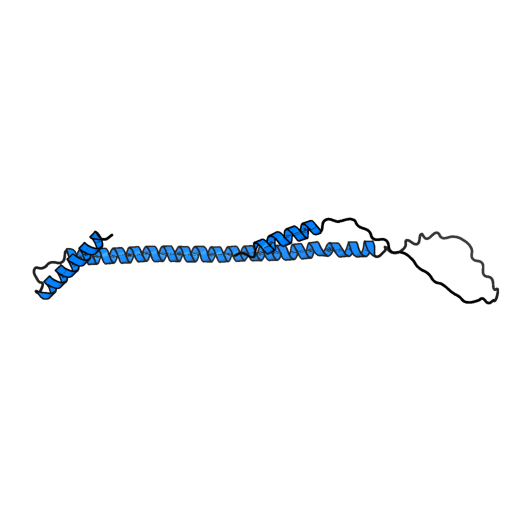 CA . GLY A 1 71 ? 33.022 8.753 -44.724 1.00 56.94 71 GLY A CA 1
ATOM 556 C C . GLY A 1 71 ? 32.665 7.483 -43.933 1.00 56.94 71 GLY A C 1
ATOM 557 O O . GLY A 1 71 ? 31.607 6.908 -44.165 1.00 56.94 71 GLY A O 1
ATOM 558 N N . GLY A 1 72 ? 33.545 7.006 -43.044 1.00 61.72 72 GLY A N 1
ATOM 559 C CA . GLY A 1 72 ? 33.250 5.901 -42.124 1.00 61.72 72 GLY A CA 1
ATOM 560 C C . GLY A 1 72 ? 32.645 6.354 -40.790 1.00 61.72 72 GLY A C 1
ATOM 561 O O . GLY A 1 72 ? 31.972 5.564 -40.128 1.00 61.72 72 GLY A O 1
ATOM 562 N N . ASP A 1 73 ? 32.858 7.615 -40.405 1.00 65.06 73 ASP A N 1
ATOM 563 C CA . ASP A 1 73 ? 32.492 8.119 -39.078 1.00 65.06 73 ASP A CA 1
ATOM 564 C C . ASP A 1 73 ? 30.961 8.210 -38.911 1.00 65.06 73 ASP A C 1
ATOM 566 O O . ASP A 1 73 ? 30.425 7.778 -37.888 1.00 65.06 73 ASP A O 1
ATOM 570 N N . ASP A 1 74 ? 30.240 8.636 -39.957 1.00 76.00 74 ASP A N 1
ATOM 571 C CA . ASP A 1 74 ? 28.768 8.706 -39.985 1.00 76.00 74 ASP A CA 1
ATOM 572 C C . ASP A 1 74 ? 28.104 7.338 -39.739 1.00 76.00 74 ASP A C 1
ATOM 574 O O . ASP A 1 74 ? 27.100 7.240 -39.031 1.00 76.00 74 ASP A O 1
ATOM 578 N N . ALA A 1 75 ? 28.680 6.257 -40.278 1.00 80.75 75 ALA A N 1
ATOM 579 C CA . ALA A 1 75 ? 28.167 4.900 -40.085 1.00 80.75 75 ALA A CA 1
ATOM 580 C C . ALA A 1 75 ? 28.360 4.412 -38.637 1.00 80.75 75 ALA A C 1
ATOM 582 O O . ALA A 1 75 ? 27.488 3.732 -38.089 1.00 80.75 75 ALA A O 1
ATOM 583 N N . CYS A 1 76 ? 29.470 4.791 -37.998 1.00 82.00 76 CYS A N 1
ATOM 584 C CA . CYS A 1 76 ? 29.723 4.517 -36.583 1.00 82.00 76 CYS A CA 1
ATOM 585 C C . CYS A 1 76 ? 28.772 5.307 -35.669 1.00 82.00 76 CYS A C 1
ATOM 587 O O . CYS A 1 76 ? 28.255 4.747 -34.702 1.00 82.00 76 CYS A O 1
ATOM 589 N N . ILE A 1 77 ? 28.499 6.576 -35.992 1.00 85.94 77 ILE A N 1
ATOM 590 C CA . ILE A 1 77 ? 27.546 7.424 -35.258 1.00 85.94 77 ILE A CA 1
ATOM 591 C C . ILE A 1 77 ? 26.128 6.846 -35.371 1.00 85.94 77 ILE A C 1
ATOM 593 O O . ILE A 1 77 ? 25.517 6.525 -34.352 1.00 85.94 77 ILE A O 1
ATOM 597 N N . ALA A 1 78 ? 25.650 6.575 -36.590 1.00 87.88 78 ALA A N 1
ATOM 598 C CA . ALA A 1 78 ? 24.322 6.003 -36.820 1.00 87.88 78 ALA A CA 1
ATOM 599 C C . ALA A 1 78 ? 24.130 4.622 -36.155 1.00 87.88 78 ALA A C 1
ATOM 601 O O . ALA A 1 78 ? 23.028 4.286 -35.713 1.00 87.88 78 ALA A O 1
ATOM 602 N N . ALA A 1 79 ? 25.191 3.814 -36.042 1.00 91.06 79 ALA A N 1
ATOM 603 C CA . ALA A 1 79 ? 25.151 2.549 -35.309 1.00 91.06 79 ALA A CA 1
ATOM 604 C C . ALA A 1 79 ? 25.000 2.746 -33.787 1.00 91.06 79 ALA A C 1
ATOM 606 O O . ALA A 1 79 ? 24.264 1.990 -33.146 1.00 91.06 79 ALA A O 1
ATOM 607 N N . LEU A 1 80 ? 25.657 3.759 -33.210 1.00 91.81 80 LEU A N 1
ATOM 608 C CA . LEU A 1 80 ? 25.521 4.114 -31.794 1.00 91.81 80 LEU A CA 1
ATOM 609 C C . LEU A 1 80 ? 24.130 4.675 -31.484 1.00 91.81 80 LEU A C 1
ATOM 611 O O . LEU A 1 80 ? 23.502 4.216 -30.527 1.00 91.81 80 LEU A O 1
ATOM 615 N N . ASP A 1 81 ? 23.619 5.588 -32.313 1.00 93.25 81 ASP A N 1
ATOM 616 C CA . ASP A 1 81 ? 22.277 6.157 -32.152 1.00 93.25 81 ASP A CA 1
ATOM 617 C C . ASP A 1 81 ? 21.204 5.062 -32.222 1.00 93.25 81 ASP A C 1
ATOM 619 O O . ASP A 1 81 ? 20.378 4.950 -31.318 1.00 93.25 81 ASP A O 1
ATOM 623 N N . LYS A 1 82 ? 21.290 4.147 -33.198 1.00 94.06 82 LYS A N 1
ATOM 624 C CA . LYS A 1 82 ? 20.382 2.992 -33.322 1.00 94.06 82 LYS A CA 1
ATOM 625 C C . LYS A 1 82 ? 20.446 2.029 -32.128 1.00 94.06 82 LYS A C 1
ATOM 627 O O . LYS A 1 82 ? 19.433 1.425 -31.758 1.00 94.06 82 LYS A O 1
ATOM 632 N N . MET A 1 83 ? 21.612 1.864 -31.496 1.00 95.06 83 MET A N 1
ATOM 633 C CA . MET A 1 83 ? 21.702 1.129 -30.226 1.00 95.06 83 MET A CA 1
ATOM 634 C C . MET A 1 83 ? 21.063 1.903 -29.070 1.00 95.06 83 MET A C 1
ATOM 636 O O . MET A 1 83 ? 20.419 1.285 -28.217 1.00 95.06 83 MET A O 1
ATOM 640 N N . TRP A 1 84 ? 21.187 3.233 -29.047 1.00 95.56 84 TRP A N 1
ATOM 641 C CA . TRP A 1 84 ? 20.549 4.063 -28.030 1.00 95.56 84 TRP A CA 1
ATOM 642 C C . TRP A 1 84 ? 19.023 4.064 -28.172 1.00 95.56 84 TRP A C 1
ATOM 644 O O . TRP A 1 84 ? 18.334 3.811 -27.191 1.00 95.56 84 TRP A O 1
ATOM 654 N N . GLU A 1 85 ? 18.476 4.209 -29.381 1.00 94.69 85 GLU A N 1
ATOM 655 C CA . GLU A 1 85 ? 17.039 4.070 -29.664 1.00 94.69 85 GLU A CA 1
ATOM 656 C C . GLU A 1 85 ? 16.477 2.733 -29.163 1.00 94.69 85 GLU A C 1
ATOM 658 O O . GLU A 1 85 ? 15.453 2.701 -28.474 1.00 94.69 85 GLU A O 1
ATOM 663 N N . LYS A 1 86 ? 17.173 1.623 -29.456 1.00 94.38 86 LYS A N 1
ATOM 664 C CA . LYS A 1 86 ? 16.785 0.281 -28.999 1.00 94.38 86 LYS A CA 1
ATOM 665 C C . LYS A 1 86 ? 16.833 0.154 -27.471 1.00 94.38 86 LYS A C 1
ATOM 667 O O . LYS A 1 86 ? 15.947 -0.470 -26.886 1.00 94.38 86 LYS A O 1
ATOM 672 N N . LYS A 1 87 ? 17.836 0.756 -26.821 1.00 95.62 87 LYS A N 1
ATOM 673 C CA . LYS A 1 87 ? 17.935 0.828 -25.356 1.00 95.62 87 LYS A CA 1
ATOM 674 C C . LYS A 1 87 ? 16.774 1.631 -24.767 1.00 95.62 87 LYS A C 1
ATOM 676 O O . LYS A 1 87 ? 16.081 1.121 -23.896 1.00 95.62 87 LYS A O 1
ATOM 681 N N . GLU A 1 88 ? 16.529 2.842 -25.262 1.00 95.12 88 GLU A N 1
ATOM 682 C CA . GLU A 1 88 ? 15.453 3.729 -24.803 1.00 95.12 88 GLU A CA 1
ATOM 683 C C . GLU A 1 88 ? 14.062 3.112 -25.007 1.00 95.12 88 GLU A C 1
ATOM 685 O O . GLU A 1 88 ? 13.183 3.297 -24.170 1.00 95.12 88 GLU A O 1
ATOM 690 N N . ALA A 1 89 ? 13.847 2.349 -26.085 1.00 94.19 89 ALA A N 1
ATOM 691 C CA . ALA A 1 89 ? 12.602 1.613 -26.304 1.00 94.19 89 ALA A CA 1
ATOM 692 C C . ALA A 1 89 ? 12.364 0.550 -25.217 1.00 94.19 89 ALA A C 1
ATOM 694 O O . ALA A 1 89 ? 11.312 0.556 -24.577 1.00 94.19 89 ALA A O 1
ATOM 695 N N . ARG A 1 90 ? 13.364 -0.302 -24.955 1.00 93.56 90 ARG A N 1
ATOM 696 C CA . ARG A 1 90 ? 13.327 -1.334 -23.904 1.00 93.56 90 ARG A CA 1
ATOM 697 C C . ARG A 1 90 ? 13.259 -0.736 -22.495 1.00 93.56 90 ARG A C 1
ATOM 699 O O . ARG A 1 90 ? 12.637 -1.307 -21.601 1.00 93.56 90 ARG A O 1
ATO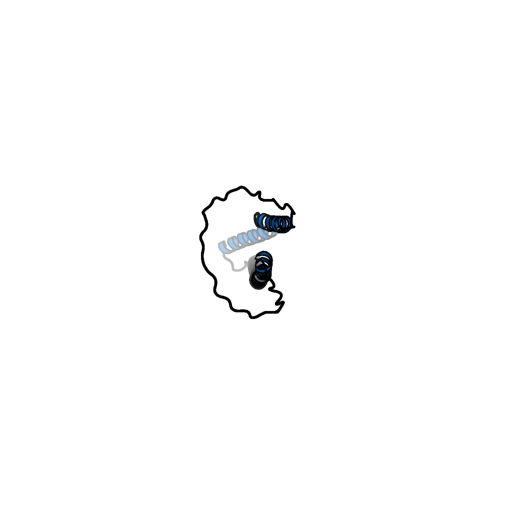M 706 N N . ASP A 1 91 ? 13.929 0.389 -22.264 1.00 94.62 91 ASP A N 1
ATOM 707 C CA . ASP A 1 91 ? 13.928 1.062 -20.966 1.00 94.62 91 ASP A CA 1
ATOM 708 C C . ASP A 1 91 ? 12.541 1.683 -20.697 1.00 94.62 91 ASP A C 1
ATOM 710 O O . ASP A 1 91 ? 11.983 1.460 -19.622 1.00 94.62 91 ASP A O 1
ATOM 714 N N . ARG A 1 92 ? 11.913 2.318 -21.704 1.00 94.12 92 ARG A N 1
ATOM 715 C CA . ARG A 1 92 ? 10.510 2.780 -21.644 1.00 94.12 92 ARG A CA 1
ATOM 716 C C . ARG A 1 92 ? 9.499 1.644 -21.471 1.00 94.12 92 ARG A C 1
ATOM 718 O O . ARG A 1 92 ? 8.523 1.823 -20.753 1.00 94.12 92 ARG A O 1
ATOM 725 N N . GLU A 1 93 ? 9.704 0.494 -22.108 1.00 93.19 93 GLU A N 1
ATOM 726 C CA . GLU A 1 93 ? 8.859 -0.698 -21.926 1.00 93.19 93 GLU A CA 1
ATOM 727 C C . GLU A 1 93 ? 8.908 -1.204 -20.476 1.00 93.19 93 GLU A C 1
ATOM 729 O O . GLU A 1 93 ? 7.872 -1.324 -19.821 1.00 93.19 93 GLU A O 1
ATOM 734 N N . ARG A 1 94 ? 10.117 -1.415 -19.939 1.00 93.69 94 ARG A N 1
ATOM 735 C CA . ARG A 1 94 ? 10.330 -1.822 -18.542 1.00 93.69 94 ARG A CA 1
ATOM 736 C C . ARG A 1 94 ? 9.711 -0.831 -17.559 1.00 93.69 94 ARG A C 1
ATOM 738 O O . ARG A 1 94 ? 9.110 -1.246 -16.570 1.00 93.69 94 ARG A O 1
ATOM 745 N N . ASP A 1 95 ? 9.897 0.467 -17.778 1.00 93.50 95 ASP A N 1
ATOM 746 C CA . ASP A 1 95 ? 9.453 1.463 -16.806 1.00 93.50 95 ASP A CA 1
ATOM 747 C C . ASP A 1 95 ? 7.933 1.692 -16.859 1.00 93.50 95 ASP A C 1
ATOM 749 O O . ASP A 1 95 ? 7.344 1.893 -15.800 1.00 9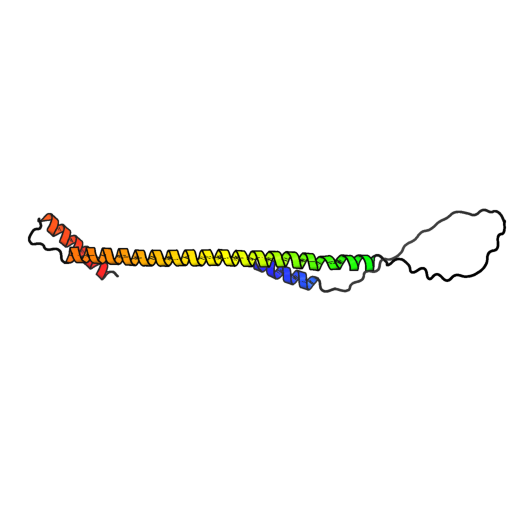3.50 95 ASP A O 1
ATOM 753 N N . LYS A 1 96 ? 7.281 1.477 -18.015 1.00 94.31 96 LYS A N 1
ATOM 754 C CA . LYS A 1 96 ? 5.818 1.294 -18.102 1.00 94.31 96 LYS A CA 1
ATOM 755 C C . LYS A 1 96 ? 5.334 0.055 -17.347 1.00 94.31 96 LYS A C 1
ATOM 757 O O . LYS A 1 96 ? 4.350 0.139 -16.623 1.00 94.31 96 LYS A O 1
ATOM 762 N N . ALA A 1 97 ? 6.017 -1.086 -17.480 1.00 93.75 97 ALA A N 1
ATOM 763 C CA . ALA A 1 97 ? 5.642 -2.304 -16.756 1.00 93.75 97 ALA A CA 1
ATOM 764 C C . ALA A 1 97 ? 5.702 -2.094 -15.230 1.00 93.75 97 ALA A C 1
ATOM 766 O O . ALA A 1 97 ? 4.765 -2.443 -14.521 1.00 93.75 97 ALA A O 1
ATOM 767 N N . ARG A 1 98 ? 6.752 -1.420 -14.742 1.00 93.62 98 ARG A N 1
ATOM 768 C CA . ARG A 1 98 ? 6.896 -0.994 -13.336 1.00 93.62 98 ARG A CA 1
ATOM 769 C C . ARG A 1 98 ? 5.878 0.064 -12.905 1.00 93.62 98 ARG A C 1
ATOM 771 O O . ARG A 1 98 ? 5.633 0.243 -11.715 1.00 93.62 98 ARG A O 1
ATOM 778 N N . GLU A 1 99 ? 5.366 0.873 -13.825 1.00 94.31 99 GLU A N 1
ATOM 779 C CA . GLU A 1 99 ? 4.315 1.851 -13.530 1.00 94.31 99 GLU A CA 1
ATOM 780 C C . GLU A 1 99 ? 2.971 1.144 -13.333 1.00 94.31 99 GLU A C 1
ATOM 782 O O . GLU A 1 99 ? 2.348 1.339 -12.292 1.00 94.31 99 GLU A O 1
ATOM 787 N N . ALA A 1 100 ? 2.616 0.227 -14.238 1.00 94.81 100 ALA A N 1
ATOM 788 C CA . ALA A 1 100 ? 1.436 -0.631 -14.124 1.00 94.81 100 ALA A CA 1
ATOM 789 C C . ALA A 1 100 ? 1.481 -1.553 -12.886 1.00 94.81 100 ALA A C 1
ATOM 791 O O . ALA A 1 100 ? 0.472 -1.714 -12.207 1.00 94.81 100 ALA A O 1
ATOM 792 N N . GLU A 1 101 ? 2.651 -2.103 -12.544 1.00 94.69 101 GLU A N 1
ATOM 793 C CA . GLU A 1 101 ? 2.897 -2.859 -11.303 1.00 94.69 101 GLU A CA 1
ATOM 794 C C . GLU A 1 101 ? 2.542 -2.019 -10.063 1.00 94.69 101 GLU A C 1
ATOM 796 O O . GLU A 1 101 ? 1.699 -2.410 -9.258 1.00 94.69 101 GLU A O 1
ATOM 801 N N . ARG A 1 102 ? 3.076 -0.792 -9.964 1.00 94.88 102 ARG A N 1
ATOM 802 C CA . ARG A 1 102 ? 2.766 0.128 -8.854 1.00 94.88 102 ARG A CA 1
ATOM 803 C C . ARG A 1 102 ? 1.329 0.650 -8.867 1.00 94.88 102 ARG A C 1
ATOM 805 O O . ARG A 1 102 ? 0.847 1.107 -7.832 1.00 94.88 102 ARG A O 1
ATOM 812 N N . GLU A 1 103 ? 0.660 0.676 -10.015 1.00 95.06 103 GLU A N 1
ATOM 813 C CA . GLU A 1 103 ? -0.761 1.020 -10.110 1.00 95.06 103 GLU A CA 1
ATOM 814 C C . GLU A 1 103 ? -1.637 -0.130 -9.596 1.00 95.06 103 GLU A C 1
ATOM 816 O O . GLU A 1 103 ? -2.533 0.105 -8.783 1.00 95.06 103 GLU A O 1
ATOM 821 N N . ALA A 1 104 ? -1.311 -1.373 -9.961 1.00 95.69 104 ALA A N 1
ATOM 822 C CA . ALA A 1 104 ? -1.945 -2.571 -9.422 1.00 95.69 104 ALA A CA 1
ATOM 823 C C . ALA A 1 104 ? -1.746 -2.694 -7.899 1.00 95.69 104 ALA A C 1
ATOM 825 O O . ALA A 1 104 ? -2.719 -2.936 -7.185 1.00 95.69 104 ALA A O 1
ATOM 826 N N . ASP A 1 105 ? -0.537 -2.433 -7.385 1.00 94.69 105 ASP A N 1
ATOM 827 C CA . ASP A 1 105 ? -0.253 -2.398 -5.941 1.00 94.69 105 ASP A CA 1
ATOM 828 C C . ASP A 1 105 ? -1.118 -1.361 -5.208 1.00 94.69 105 ASP A C 1
ATOM 830 O O . ASP A 1 105 ? -1.708 -1.657 -4.167 1.00 94.69 105 ASP A O 1
ATOM 834 N N . LYS A 1 106 ? -1.238 -0.138 -5.748 1.00 97.19 106 LYS A N 1
ATOM 835 C CA . LYS A 1 106 ? -2.104 0.908 -5.173 1.00 97.19 106 LYS A CA 1
ATOM 836 C C . LYS A 1 106 ? -3.568 0.476 -5.167 1.00 97.19 106 LYS A C 1
ATOM 838 O O . LYS A 1 106 ? -4.226 0.609 -4.139 1.00 97.19 106 LYS A O 1
ATOM 843 N N . ALA A 1 107 ? -4.064 -0.055 -6.285 1.00 96.19 107 ALA A N 1
ATOM 844 C CA . ALA A 1 107 ? -5.441 -0.520 -6.406 1.00 96.19 107 ALA A CA 1
ATOM 845 C C . ALA A 1 107 ? -5.739 -1.672 -5.428 1.00 96.19 107 ALA A C 1
ATOM 847 O O . ALA A 1 107 ? -6.784 -1.673 -4.778 1.00 96.19 107 ALA A O 1
ATOM 848 N N . PHE A 1 108 ? -4.799 -2.607 -5.256 1.00 96.12 108 PHE A N 1
ATOM 849 C CA . PHE A 1 108 ? -4.889 -3.673 -4.261 1.00 96.12 108 PHE A CA 1
ATOM 850 C C . PHE A 1 108 ? -4.923 -3.116 -2.829 1.00 96.12 108 PHE A C 1
ATOM 852 O O . PHE A 1 108 ? -5.828 -3.450 -2.066 1.00 96.12 108 PHE A O 1
ATOM 859 N N . LEU A 1 109 ? -4.002 -2.211 -2.477 1.00 96.62 109 LEU A N 1
ATOM 860 C CA . LEU A 1 109 ? -3.961 -1.572 -1.156 1.00 96.62 109 LEU A CA 1
ATOM 861 C C . LEU A 1 109 ? -5.217 -0.737 -0.860 1.00 96.62 109 LEU A C 1
ATOM 863 O O . LEU A 1 109 ? -5.660 -0.684 0.285 1.00 96.62 109 LEU A O 1
ATOM 867 N N . GLU A 1 110 ? -5.818 -0.095 -1.862 1.00 96.62 110 GLU A N 1
ATOM 868 C CA . GLU A 1 110 ? -7.098 0.601 -1.712 1.00 96.62 110 GLU A CA 1
ATOM 869 C C . GLU A 1 110 ? -8.282 -0.346 -1.508 1.00 96.62 110 GLU A C 1
ATOM 871 O O . GLU A 1 110 ? -9.155 -0.057 -0.689 1.00 96.62 110 GLU A O 1
ATOM 876 N N . LEU A 1 111 ? -8.338 -1.461 -2.240 1.00 96.69 111 LEU A N 1
ATOM 877 C CA . LEU A 1 111 ? -9.372 -2.478 -2.048 1.00 96.69 111 LEU A CA 1
ATOM 878 C C . LEU A 1 111 ? -9.253 -3.137 -0.670 1.00 96.69 111 LEU A C 1
ATOM 880 O O . LEU A 1 111 ? -10.270 -3.364 -0.016 1.00 96.69 111 LEU A O 1
ATOM 884 N N . GLU A 1 112 ? -8.031 -3.393 -0.203 1.00 95.88 112 GLU A N 1
ATOM 885 C CA . GLU A 1 112 ? -7.803 -4.009 1.102 1.00 95.88 112 GLU A CA 1
ATOM 886 C C . GLU A 1 112 ? -8.096 -3.041 2.257 1.00 95.88 112 GLU A C 1
ATOM 888 O O . GLU A 1 112 ? -8.751 -3.436 3.219 1.00 95.88 112 GLU A O 1
ATOM 893 N N . LYS A 1 113 ? -7.766 -1.745 2.127 1.00 97.00 113 LYS A N 1
ATOM 894 C CA . LYS A 1 113 ? -8.255 -0.703 3.051 1.00 97.00 113 LYS A CA 1
ATOM 895 C C . LYS A 1 113 ? -9.780 -0.705 3.146 1.00 97.00 113 LYS A C 1
ATOM 897 O O . LYS A 1 113 ? -10.312 -0.855 4.240 1.00 97.00 113 LYS A O 1
ATOM 902 N N . LYS A 1 114 ? -10.481 -0.653 2.006 1.00 96.62 114 LYS A N 1
ATOM 903 C CA . LYS A 1 114 ? -11.956 -0.652 1.951 1.00 96.62 114 LYS A CA 1
ATOM 904 C C . LYS A 1 114 ? -12.565 -1.923 2.569 1.00 96.62 114 LYS A C 1
ATOM 906 O O . LYS A 1 114 ? -13.631 -1.854 3.175 1.00 96.62 114 LYS A O 1
ATOM 911 N N . ARG A 1 115 ? -11.890 -3.078 2.471 1.00 95.75 115 ARG A N 1
ATOM 912 C CA . ARG A 1 115 ? -12.277 -4.327 3.161 1.00 95.75 115 ARG A CA 1
ATOM 913 C C . ARG A 1 115 ? -12.083 -4.247 4.673 1.00 95.75 115 ARG A C 1
ATOM 915 O O . ARG A 1 115 ? -13.005 -4.596 5.405 1.00 95.75 115 ARG A O 1
ATOM 922 N N . VAL A 1 116 ? -10.922 -3.782 5.135 1.00 97.06 116 VAL A N 1
ATOM 923 C CA . VAL A 1 116 ? -10.616 -3.618 6.568 1.00 97.06 116 VAL A CA 1
ATOM 924 C C . VAL A 1 116 ? -11.554 -2.591 7.211 1.00 97.06 116 VAL A C 1
ATOM 926 O O . VAL A 1 116 ? -12.107 -2.855 8.274 1.00 97.06 116 VAL A O 1
ATOM 929 N N . GLU A 1 117 ? -11.814 -1.469 6.539 1.00 94.94 117 GLU A N 1
ATOM 930 C CA . GLU A 1 117 ? -12.781 -0.442 6.948 1.00 94.94 117 GLU A CA 1
ATOM 931 C C . GLU A 1 117 ? -14.209 -1.006 7.032 1.00 94.94 117 GLU A C 1
ATOM 933 O O . GLU A 1 117 ? -14.901 -0.782 8.024 1.00 94.94 117 GLU A O 1
ATOM 938 N N . ALA A 1 118 ? -14.651 -1.789 6.040 1.00 96.06 118 ALA A N 1
ATOM 939 C CA . ALA A 1 118 ? -15.970 -2.424 6.056 1.00 96.06 118 ALA A CA 1
ATOM 940 C C . ALA A 1 118 ? -16.106 -3.508 7.143 1.00 96.06 118 ALA A C 1
ATOM 942 O O . ALA A 1 118 ? -17.170 -3.630 7.754 1.00 96.06 118 ALA A O 1
ATOM 943 N N . ALA A 1 119 ? -15.044 -4.276 7.408 1.00 96.38 119 ALA A N 1
ATOM 944 C CA . ALA A 1 119 ? -15.003 -5.263 8.486 1.00 96.38 119 ALA A CA 1
ATOM 945 C C . ALA A 1 119 ? -15.055 -4.588 9.866 1.00 96.38 119 ALA A C 1
ATOM 947 O O . ALA A 1 119 ? -15.890 -4.958 10.691 1.00 96.38 119 ALA A O 1
ATOM 948 N N . LEU A 1 120 ? -14.244 -3.546 10.078 1.00 95.88 120 LEU A N 1
ATOM 949 C CA . LEU A 1 120 ? -14.243 -2.736 11.298 1.00 95.88 120 LEU A CA 1
ATOM 950 C C . LEU A 1 120 ? -15.606 -2.072 11.520 1.00 95.88 120 LEU A C 1
ATOM 952 O O . LEU A 1 120 ? -16.166 -2.182 12.604 1.00 95.88 120 LEU A O 1
ATOM 956 N N . LEU A 1 121 ? -16.200 -1.459 10.492 1.00 95.25 121 LEU A N 1
ATOM 957 C CA . LEU A 1 121 ? -17.526 -0.841 10.593 1.00 95.25 121 LEU A CA 1
ATOM 958 C C . LEU A 1 121 ? -18.632 -1.864 10.909 1.00 95.25 121 LEU A C 1
ATOM 960 O O . LEU A 1 121 ? -19.660 -1.496 11.482 1.00 95.25 121 LEU A O 1
ATOM 964 N N . LYS A 1 122 ? -18.451 -3.140 10.542 1.00 96.50 122 LYS A N 1
ATOM 965 C CA . LYS A 1 122 ? -19.348 -4.218 10.968 1.00 96.50 122 LYS A CA 1
ATOM 966 C C . LYS A 1 122 ? -19.124 -4.565 12.442 1.00 96.50 122 LYS A C 1
ATOM 968 O O . LYS A 1 122 ? -20.089 -4.544 13.195 1.00 96.50 122 LYS A O 1
ATOM 973 N N . GLU A 1 123 ? -17.884 -4.806 12.864 1.00 95.81 123 GLU A N 1
ATOM 974 C CA . GLU A 1 123 ? -17.541 -5.091 14.268 1.00 95.81 123 GLU A CA 1
ATOM 975 C C . GLU A 1 123 ? -18.029 -3.976 15.209 1.00 95.81 123 GLU A C 1
ATOM 977 O O . GLU A 1 123 ? -18.642 -4.246 16.240 1.00 95.81 123 GLU A O 1
ATOM 982 N N . GLU A 1 124 ? -17.848 -2.709 14.828 1.00 96.19 124 GLU A N 1
ATOM 983 C CA . GLU A 1 124 ? -18.343 -1.566 15.596 1.00 96.19 124 GLU A CA 1
ATOM 984 C C . GLU A 1 124 ? -19.875 -1.537 15.697 1.00 96.19 124 GLU A C 1
ATOM 986 O O . GLU A 1 124 ? -20.403 -1.196 16.756 1.00 96.19 124 GLU A O 1
ATOM 991 N N . LYS A 1 125 ? -20.604 -1.921 14.639 1.00 96.69 125 LYS A N 1
ATOM 992 C CA . LYS A 1 125 ? -22.072 -2.054 14.677 1.00 96.69 125 LYS A CA 1
ATOM 993 C C . LYS A 1 125 ? -22.509 -3.222 15.550 1.00 96.69 125 LYS A C 1
ATOM 995 O O . LYS A 1 125 ? -23.408 -3.036 16.365 1.00 96.69 125 LYS A O 1
ATOM 1000 N N . ASP A 1 126 ? -21.859 -4.374 15.419 1.00 96.69 126 ASP A N 1
ATOM 1001 C CA . ASP A 1 126 ? -22.142 -5.570 16.212 1.00 96.69 126 ASP A CA 1
ATOM 1002 C C . ASP A 1 126 ? -21.909 -5.271 17.713 1.00 96.69 126 ASP A C 1
ATOM 1004 O O . ASP A 1 126 ? -22.771 -5.559 18.541 1.00 96.69 126 ASP A O 1
ATOM 1008 N N . ILE A 1 127 ? -20.829 -4.556 18.068 1.00 95.88 127 ILE A N 1
ATOM 1009 C CA . ILE A 1 127 ? -20.588 -4.036 19.428 1.00 95.88 127 ILE A CA 1
ATOM 1010 C C . ILE A 1 127 ? -21.666 -3.025 19.838 1.00 95.88 127 ILE A C 1
ATOM 1012 O O . ILE A 1 127 ? -22.244 -3.151 20.919 1.00 95.88 127 ILE A O 1
ATOM 1016 N N . MET A 1 128 ? -21.957 -2.007 19.020 1.00 94.31 128 MET A N 1
ATOM 1017 C CA . MET A 1 128 ? -22.919 -0.948 19.360 1.00 94.31 128 MET A CA 1
ATOM 1018 C C . MET A 1 128 ? -24.337 -1.491 19.575 1.00 94.31 128 MET A C 1
ATOM 1020 O O . MET A 1 128 ? -25.005 -1.042 20.510 1.00 94.31 128 MET A O 1
ATOM 1024 N N . LEU A 1 129 ? -24.752 -2.495 18.800 1.00 94.94 129 LEU A N 1
ATOM 1025 C CA . LEU A 1 129 ? -26.069 -3.136 18.863 1.00 94.94 129 LEU A CA 1
ATOM 1026 C C . LEU A 1 129 ? -26.131 -4.370 19.781 1.00 94.94 129 LEU A C 1
ATOM 1028 O O . LEU A 1 129 ? -27.227 -4.875 20.006 1.00 94.94 129 LEU A O 1
ATOM 1032 N N . ALA A 1 130 ? -25.002 -4.828 20.337 1.00 94.56 130 ALA A N 1
ATOM 1033 C CA . ALA A 1 130 ? -24.955 -5.967 21.256 1.00 94.56 130 ALA A CA 1
ATOM 1034 C C . ALA A 1 130 ? -25.974 -5.840 22.402 1.00 94.56 130 ALA A C 1
ATOM 1036 O O . ALA A 1 130 ? -25.988 -4.825 23.119 1.00 94.56 130 ALA A O 1
ATOM 1037 N N . ASP A 1 131 ? -26.785 -6.889 22.570 1.00 93.50 131 ASP A N 1
ATOM 1038 C CA . ASP A 1 131 ? -27.724 -7.032 23.680 1.00 93.50 131 ASP A CA 1
ATOM 1039 C C . ASP A 1 131 ? -26.973 -7.122 25.019 1.00 93.50 131 ASP A C 1
ATOM 1041 O O . ASP A 1 131 ? -25.835 -7.584 25.109 1.00 93.50 131 ASP A O 1
ATOM 1045 N N . LYS A 1 132 ? -27.631 -6.631 26.064 1.00 92.44 132 LYS A N 1
ATOM 1046 C CA . LYS A 1 132 ? -27.154 -6.572 27.444 1.00 92.44 132 LYS A CA 1
ATOM 1047 C C . LYS A 1 132 ? -27.917 -7.525 28.366 1.00 92.44 132 LYS A C 1
ATOM 1049 O O . LYS A 1 132 ? -27.501 -7.685 29.507 1.00 92.44 132 LYS A O 1
ATOM 1054 N N . SER A 1 133 ? -29.027 -8.117 27.910 1.00 91.62 133 SER A N 1
ATOM 1055 C CA . SER A 1 133 ? -29.947 -8.892 28.758 1.00 91.62 133 SER A CA 1
ATOM 1056 C C . SER A 1 133 ? -29.321 -10.133 29.412 1.00 91.62 133 SER A C 1
ATOM 1058 O O . SER A 1 133 ? -29.772 -10.559 30.472 1.00 91.62 133 SER A O 1
ATOM 1060 N N . SER A 1 134 ? -28.276 -10.691 28.794 1.00 90.62 134 SER A N 1
ATOM 1061 C CA . SER A 1 134 ? -27.613 -11.944 29.174 1.00 90.62 134 SER A CA 1
ATOM 1062 C C . SER A 1 134 ? -26.136 -11.782 29.561 1.00 90.62 134 SER A C 1
ATOM 1064 O O . SER A 1 134 ? -25.430 -12.781 29.692 1.00 90.62 134 SER A O 1
ATOM 1066 N N . LEU A 1 135 ? -25.655 -10.542 29.717 1.00 92.75 135 LEU A N 1
ATOM 1067 C CA . LEU A 1 135 ? -24.243 -10.235 29.965 1.00 92.75 135 LEU A CA 1
ATOM 1068 C C . LEU A 1 135 ? -23.923 -10.062 31.453 1.00 92.75 135 LEU A C 1
ATOM 1070 O O . LEU A 1 135 ? -24.665 -9.420 32.195 1.00 92.75 135 LEU A O 1
ATOM 1074 N N . ASP A 1 136 ? -22.759 -10.571 31.850 1.00 94.75 136 ASP A N 1
ATOM 1075 C CA . ASP A 1 136 ? -22.193 -10.382 33.185 1.00 94.75 136 ASP A CA 1
ATOM 1076 C C . ASP A 1 136 ? -21.647 -8.952 33.398 1.00 94.75 136 ASP A C 1
ATOM 1078 O O . ASP A 1 136 ? -21.362 -8.222 32.443 1.00 94.75 136 ASP A O 1
ATOM 1082 N N . GLN A 1 137 ? -21.476 -8.539 34.657 1.00 95.19 137 GLN A N 1
ATOM 1083 C CA . GLN A 1 137 ? -21.092 -7.177 35.038 1.00 95.19 137 GLN A CA 1
ATOM 1084 C C . GLN A 1 137 ? -19.800 -6.704 34.351 1.00 95.19 137 GLN A C 1
ATOM 1086 O O . GLN A 1 137 ? -19.760 -5.591 33.820 1.00 95.19 137 GLN A O 1
ATOM 1091 N N . ASP A 1 138 ? -18.766 -7.546 34.306 1.00 95.56 138 ASP A N 1
ATOM 1092 C CA . ASP A 1 138 ? -17.483 -7.201 33.681 1.00 95.56 138 ASP A CA 1
ATOM 1093 C C . ASP A 1 138 ? -17.615 -7.077 32.152 1.00 95.56 138 ASP A C 1
ATOM 1095 O O . ASP A 1 138 ? -16.995 -6.213 31.523 1.00 95.56 138 ASP A O 1
ATOM 1099 N N . GLN A 1 139 ? -18.498 -7.876 31.543 1.00 94.62 139 GLN A N 1
ATOM 1100 C CA . GLN A 1 139 ? -18.811 -7.807 30.113 1.00 94.62 139 GLN A CA 1
ATOM 1101 C C . GLN A 1 139 ? -19.596 -6.530 29.767 1.00 94.62 139 GLN A C 1
ATOM 1103 O O . GLN A 1 139 ? -19.339 -5.907 28.733 1.00 94.62 139 GLN A O 1
ATOM 1108 N N . LEU A 1 140 ? -20.514 -6.096 30.641 1.00 95.75 140 LEU A N 1
ATOM 1109 C CA . LEU A 1 140 ? -21.230 -4.823 30.500 1.00 95.75 140 LEU A CA 1
ATOM 1110 C C . LEU A 1 140 ? -20.270 -3.626 30.579 1.00 95.75 140 LEU A C 1
ATOM 1112 O O . LEU A 1 140 ? -20.356 -2.727 29.737 1.00 95.75 140 LEU A O 1
ATOM 1116 N N . GLN A 1 141 ? -19.324 -3.634 31.526 1.00 95.62 141 GLN A N 1
ATOM 1117 C CA . GLN A 1 141 ? -18.286 -2.599 31.628 1.00 95.62 141 GLN A CA 1
ATOM 1118 C C . GLN A 1 141 ? -17.385 -2.576 30.384 1.00 95.62 141 GLN A C 1
ATOM 1120 O O . GLN A 1 141 ? -17.125 -1.504 29.828 1.00 95.62 141 GLN A O 1
ATOM 1125 N N . TRP A 1 142 ? -16.957 -3.746 29.893 1.00 96.31 142 TRP A N 1
ATOM 1126 C CA . TRP A 1 142 ? -16.173 -3.856 28.661 1.00 96.31 142 TRP A CA 1
ATOM 1127 C C . TRP A 1 142 ? -16.925 -3.291 27.447 1.00 96.31 142 TRP A C 1
ATOM 1129 O O . TRP A 1 142 ? -16.364 -2.475 26.708 1.00 96.31 142 TRP A O 1
ATOM 1139 N N . LEU A 1 143 ? -18.206 -3.642 27.272 1.00 96.25 143 LEU A N 1
ATOM 1140 C CA . LEU A 1 143 ? -19.042 -3.080 26.208 1.00 96.25 143 LEU A CA 1
ATOM 1141 C C . LEU A 1 143 ? -19.165 -1.559 26.321 1.00 96.25 143 LEU A C 1
ATOM 1143 O O . LEU A 1 143 ? -19.077 -0.875 25.305 1.00 96.25 143 LEU A O 1
ATOM 1147 N N . GLU A 1 144 ? -19.365 -1.004 27.517 1.00 95.69 144 GLU A N 1
ATOM 1148 C CA . GLU A 1 144 ? -19.483 0.447 27.680 1.00 95.69 144 GLU A CA 1
ATOM 1149 C C . GLU A 1 144 ? -18.177 1.171 27.312 1.00 95.69 144 GLU A C 1
ATOM 1151 O O . GLU A 1 144 ? -18.202 2.178 26.598 1.00 95.69 144 GLU A O 1
ATOM 1156 N N . ILE A 1 145 ? -17.026 0.625 27.719 1.00 97.12 145 ILE A N 1
ATOM 1157 C CA . ILE A 1 145 ? -15.699 1.129 27.340 1.00 97.12 145 ILE A CA 1
ATOM 1158 C C . ILE A 1 145 ? -15.498 1.056 25.819 1.00 97.12 145 ILE A C 1
ATOM 1160 O O . ILE A 1 145 ? -15.008 2.015 25.219 1.00 97.12 145 ILE A O 1
ATOM 1164 N N . MET A 1 146 ? -15.892 -0.045 25.173 1.00 97.12 146 MET A N 1
ATOM 1165 C CA . MET A 1 146 ? -15.769 -0.200 23.721 1.00 97.12 146 MET A CA 1
ATOM 1166 C C . MET A 1 146 ? -16.697 0.749 22.955 1.00 97.12 146 MET A C 1
ATOM 1168 O O . MET A 1 146 ? -16.228 1.436 22.050 1.00 97.12 146 MET A O 1
ATOM 1172 N N . LYS A 1 147 ? -17.966 0.894 23.358 1.00 96.50 147 LYS A N 1
ATOM 1173 C CA . LYS A 1 147 ? -18.903 1.857 22.746 1.00 96.50 147 LYS A CA 1
ATOM 1174 C C . LYS A 1 147 ? -18.397 3.301 22.893 1.00 96.50 147 LYS A C 1
ATOM 1176 O O . LYS A 1 147 ? -18.433 4.056 21.925 1.00 96.50 147 LYS A O 1
ATOM 1181 N N . LYS A 1 148 ? -17.814 3.672 24.044 1.00 96.88 148 LYS A N 1
ATOM 1182 C CA . LYS A 1 148 ? -17.147 4.978 24.235 1.00 96.88 148 LYS A CA 1
ATOM 1183 C C . LYS A 1 148 ? -15.931 5.167 23.317 1.00 96.88 148 LYS A C 1
ATOM 1185 O O . LYS A 1 148 ? -15.787 6.239 22.737 1.00 96.88 148 LYS A O 1
ATOM 1190 N N . LYS A 1 149 ? -15.083 4.144 23.136 1.00 96.56 149 LYS A N 1
ATOM 1191 C CA . LYS A 1 149 ? -13.940 4.190 22.197 1.00 96.56 149 LYS A CA 1
ATOM 1192 C C . LYS A 1 149 ? -14.384 4.350 20.741 1.00 96.56 149 LYS A C 1
ATOM 1194 O O . LYS A 1 149 ? -13.781 5.137 20.021 1.00 96.56 149 LYS A O 1
ATOM 1199 N N . ILE A 1 150 ? -15.432 3.638 20.324 1.00 96.06 150 ILE A N 1
ATOM 1200 C CA . ILE A 1 150 ? -16.021 3.742 18.978 1.00 96.06 150 ILE A CA 1
ATOM 1201 C C . ILE A 1 150 ? -16.511 5.172 18.738 1.00 96.06 150 ILE A C 1
ATOM 1203 O O . ILE A 1 150 ? -16.068 5.825 17.797 1.00 96.06 150 ILE A O 1
ATOM 1207 N N . LEU A 1 151 ? -17.347 5.699 19.638 1.00 95.62 151 LEU A N 1
ATOM 1208 C CA . LEU A 1 151 ? -17.842 7.076 19.555 1.00 95.62 151 LEU A CA 1
ATOM 1209 C C . LEU A 1 151 ? -16.696 8.098 19.523 1.00 95.62 151 LEU A C 1
ATOM 1211 O O . LEU A 1 151 ? -16.728 9.013 18.710 1.00 95.62 151 LEU A O 1
ATOM 1215 N N . ALA A 1 152 ? -15.648 7.918 20.333 1.00 96.19 152 ALA A N 1
ATOM 1216 C CA . ALA A 1 152 ? -14.479 8.796 20.317 1.00 96.19 152 ALA A CA 1
ATOM 1217 C C . ALA A 1 152 ? -13.715 8.776 18.977 1.00 96.19 152 ALA A C 1
ATOM 1219 O O . ALA A 1 152 ? -13.228 9.824 18.563 1.00 96.19 152 ALA A O 1
ATOM 1220 N N . ARG A 1 153 ? -13.641 7.633 18.271 1.00 93.19 153 ARG A N 1
ATOM 1221 C CA . ARG A 1 153 ? -13.062 7.566 16.913 1.00 93.19 153 ARG A CA 1
ATOM 1222 C C . ARG A 1 153 ? -13.896 8.349 15.896 1.00 93.19 153 ARG A C 1
ATOM 1224 O O . ARG A 1 153 ? -13.338 9.128 15.134 1.00 93.19 153 ARG A O 1
ATOM 1231 N N . HIS A 1 154 ? -15.219 8.184 15.916 1.00 91.81 154 HIS A N 1
ATOM 1232 C CA . HIS A 1 154 ? -16.136 8.882 14.996 1.00 91.81 154 HIS A CA 1
ATOM 1233 C C . HIS A 1 154 ? -16.341 10.371 15.317 1.00 91.81 154 HIS A C 1
ATOM 1235 O O . HIS A 1 154 ? -16.865 11.096 14.483 1.00 91.81 154 HIS A O 1
ATOM 1241 N N . MET A 1 155 ? -15.925 10.833 16.499 1.00 92.38 155 MET A N 1
ATOM 1242 C CA . MET A 1 155 ? -15.944 12.249 16.902 1.00 92.38 155 MET A CA 1
ATOM 1243 C C . MET A 1 155 ? -14.600 12.972 16.681 1.00 92.38 155 MET A C 1
ATOM 1245 O O . MET A 1 155 ? -14.507 14.165 16.969 1.00 92.38 155 MET A O 1
ATOM 1249 N N . ALA A 1 156 ? -13.557 12.262 16.236 1.00 87.12 156 ALA A N 1
ATOM 1250 C CA . ALA A 1 156 ? -12.198 12.788 16.054 1.00 87.12 156 ALA A CA 1
ATOM 1251 C C . ALA A 1 156 ? -11.700 12.758 14.593 1.00 87.12 156 ALA A C 1
ATOM 1253 O O . ALA A 1 156 ? -10.591 13.230 14.331 1.00 87.12 156 ALA A O 1
ATOM 1254 N N . ASN A 1 157 ? -12.508 12.212 13.678 1.00 64.75 157 ASN A N 1
ATOM 1255 C CA . ASN A 1 157 ? -12.302 12.187 12.225 1.00 64.75 157 ASN A CA 1
ATOM 1256 C C . ASN A 1 157 ? -13.249 13.176 11.529 1.00 64.75 157 ASN A C 1
ATOM 1258 O O . ASN A 1 157 ? -12.844 13.696 10.468 1.00 64.75 157 ASN A O 1
#